Protein AF-A0A4U2PWZ9-F1 (afdb_monomer_lite)

Radius of gyration: 22.39 Å; chains: 1; bounding box: 57×50×38 Å

InterPro domains:
  IPR025161 Insertion element IS402-like domain [PF13340] (1-44)
  IPR052909 Transposase_6_like [PTHR46637] (2-78)

Structure (mmCIF, N/CA/C/O backbone):
data_AF-A0A4U2PWZ9-F1
#
_entry.id   AF-A0A4U2PWZ9-F1
#
loop_
_atom_site.group_PDB
_atom_site.id
_atom_site.type_symbol
_atom_site.label_atom_id
_atom_site.label_alt_id
_atom_site.label_comp_id
_atom_site.label_asym_id
_atom_site.label_entity_id
_atom_site.label_seq_id
_atom_site.pdbx_PDB_ins_code
_atom_site.Cartn_x
_atom_site.Cartn_y
_atom_site.Cartn_z
_atom_site.occupancy
_atom_site.B_iso_or_equiv
_atom_site.auth_seq_id
_atom_site.auth_comp_id
_atom_site.auth_asym_id
_atom_site.auth_atom_id
_atom_site.pdbx_PDB_model_num
ATOM 1 N N . MET A 1 1 ? 6.401 3.117 0.804 1.00 89.56 1 MET A N 1
ATOM 2 C CA . MET A 1 1 ? 5.433 2.916 -0.302 1.00 89.56 1 MET A CA 1
ATOM 3 C C . MET A 1 1 ? 4.882 1.495 -0.291 1.00 89.56 1 MET A C 1
ATOM 5 O O . MET A 1 1 ? 3.738 1.347 0.104 1.00 89.56 1 MET A O 1
ATOM 9 N N . LEU A 1 2 ? 5.669 0.458 -0.619 1.00 94.00 2 LEU A N 1
ATOM 10 C CA . LEU A 1 2 ? 5.181 -0.934 -0.638 1.00 94.00 2 LEU A CA 1
ATOM 11 C C . LEU A 1 2 ? 4.607 -1.394 0.712 1.00 94.00 2 LEU A C 1
ATOM 13 O O . LEU A 1 2 ? 3.481 -1.871 0.751 1.00 94.00 2 LEU A O 1
ATOM 17 N N . ASN A 1 3 ? 5.307 -1.132 1.822 1.00 94.69 3 ASN A N 1
ATOM 18 C CA . ASN A 1 3 ? 4.810 -1.455 3.169 1.00 94.69 3 ASN A CA 1
ATOM 19 C C . ASN A 1 3 ? 3.443 -0.822 3.483 1.00 94.69 3 ASN A C 1
ATOM 21 O O . ASN A 1 3 ? 2.646 -1.425 4.187 1.00 94.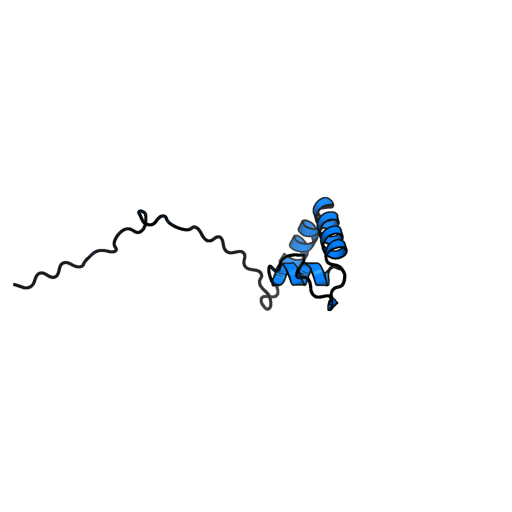69 3 ASN A O 1
ATOM 25 N N . ALA A 1 4 ? 3.152 0.366 2.937 1.00 96.75 4 ALA A N 1
ATOM 26 C CA . ALA A 1 4 ? 1.856 1.020 3.113 1.00 96.75 4 ALA A CA 1
ATOM 27 C C . ALA A 1 4 ? 0.739 0.242 2.403 1.00 96.75 4 ALA A C 1
ATOM 29 O O . ALA A 1 4 ? -0.325 0.016 2.969 1.00 96.75 4 ALA A O 1
ATOM 30 N N . VAL A 1 5 ? 1.008 -0.199 1.169 1.00 95.75 5 VAL A N 1
ATOM 31 C CA . VAL A 1 5 ? 0.081 -1.019 0.381 1.00 95.75 5 VAL A CA 1
ATOM 32 C C . VAL A 1 5 ? -0.135 -2.374 1.045 1.00 95.75 5 VAL A C 1
ATOM 34 O O . VAL A 1 5 ? -1.274 -2.801 1.174 1.00 95.75 5 VAL A O 1
ATOM 37 N N . LEU A 1 6 ? 0.933 -3.021 1.517 1.00 93.00 6 LEU A N 1
ATOM 38 C CA . LEU A 1 6 ? 0.841 -4.302 2.222 1.00 93.00 6 LEU A CA 1
ATOM 39 C C . LEU A 1 6 ? 0.074 -4.175 3.540 1.00 93.00 6 LEU A C 1
ATOM 41 O O . LEU A 1 6 ? -0.717 -5.051 3.873 1.00 93.00 6 LEU A O 1
ATOM 45 N N . TRP A 1 7 ? 0.258 -3.077 4.275 1.00 94.56 7 TRP A N 1
ATOM 46 C CA . TRP A 1 7 ? -0.513 -2.818 5.486 1.00 94.56 7 TRP A CA 1
ATOM 47 C C . TRP A 1 7 ? -2.006 -2.656 5.180 1.00 94.56 7 TRP A C 1
ATOM 49 O O . TRP A 1 7 ? -2.831 -3.253 5.870 1.00 94.56 7 TRP A O 1
ATOM 59 N N . ILE A 1 8 ? -2.360 -1.923 4.118 1.00 95.19 8 ILE A N 1
ATOM 60 C CA . ILE A 1 8 ? -3.751 -1.805 3.654 1.00 95.19 8 ILE A CA 1
ATOM 61 C C . ILE A 1 8 ? -4.295 -3.165 3.214 1.00 95.19 8 ILE A C 1
ATOM 63 O O . ILE A 1 8 ? -5.367 -3.549 3.662 1.00 95.19 8 ILE A O 1
ATOM 67 N N . ALA A 1 9 ? -3.552 -3.926 2.407 1.00 91.62 9 ALA A N 1
ATOM 68 C CA . ALA A 1 9 ? -3.967 -5.252 1.947 1.00 91.62 9 ALA A CA 1
ATOM 69 C C . ALA A 1 9 ? -4.199 -6.225 3.114 1.00 91.62 9 ALA A C 1
ATOM 71 O O . ALA A 1 9 ? -5.180 -6.959 3.128 1.00 91.62 9 ALA A O 1
ATOM 72 N N . ARG A 1 10 ? -3.336 -6.178 4.135 1.00 89.06 10 ARG A N 1
ATOM 73 C CA . ARG A 1 10 ? -3.446 -7.002 5.344 1.00 89.06 10 ARG A CA 1
ATOM 74 C C . ARG A 1 10 ? -4.627 -6.610 6.233 1.00 89.06 10 ARG A C 1
ATOM 76 O O . ARG A 1 10 ? -5.199 -7.471 6.890 1.00 89.06 10 ARG A O 1
ATOM 83 N N . THR A 1 11 ? -4.930 -5.318 6.342 1.00 91.75 11 THR A N 1
ATOM 84 C CA . THR A 1 11 ? -5.925 -4.806 7.305 1.00 91.75 11 THR A CA 1
ATOM 85 C C . THR A 1 11 ? -7.297 -4.556 6.693 1.00 91.75 11 THR A C 1
ATOM 87 O O . THR A 1 11 ? -8.272 -4.450 7.431 1.00 91.75 11 THR A O 1
ATOM 90 N N . GLY A 1 12 ? -7.382 -4.416 5.370 1.00 91.50 12 GLY A N 1
ATOM 91 C CA . GLY A 1 12 ? -8.585 -3.963 4.674 1.00 91.50 12 GLY A CA 1
ATOM 92 C C . GLY A 1 12 ? -8.961 -2.507 4.969 1.00 91.50 12 GLY A C 1
ATOM 93 O O . GLY A 1 12 ? -10.065 -2.086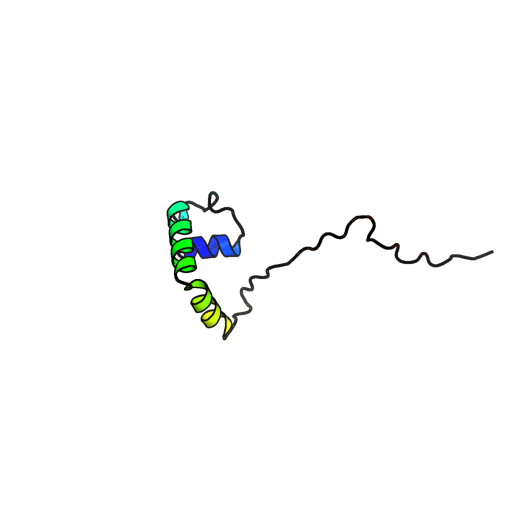 4.627 1.00 91.50 12 GLY A O 1
ATOM 94 N N . ALA A 1 13 ? -8.081 -1.734 5.619 1.00 94.12 13 ALA A N 1
ATOM 95 C CA . ALA A 1 13 ? -8.350 -0.343 5.961 1.00 94.12 13 ALA A CA 1
ATOM 96 C C . ALA A 1 13 ? -8.564 0.512 4.704 1.00 94.12 13 ALA A C 1
ATOM 98 O O . ALA A 1 13 ? -7.970 0.274 3.649 1.00 94.12 13 ALA A O 1
ATOM 99 N N . LEU A 1 14 ? -9.385 1.557 4.819 1.00 96.25 14 LEU A N 1
ATOM 100 C CA . LEU A 1 14 ? -9.533 2.522 3.737 1.00 96.25 14 LEU A CA 1
ATOM 101 C C . LEU A 1 14 ? -8.196 3.235 3.508 1.00 96.25 14 LEU A C 1
ATOM 103 O O . LEU A 1 14 ? -7.476 3.550 4.452 1.00 96.25 14 LEU A O 1
ATOM 107 N N . TRP A 1 15 ? -7.892 3.580 2.254 1.00 96.62 15 TRP A N 1
ATOM 108 C CA . TRP A 1 15 ? -6.658 4.303 1.920 1.00 96.62 15 TRP A CA 1
ATOM 109 C C . TRP A 1 15 ? -6.471 5.576 2.752 1.00 96.62 15 TRP A C 1
ATOM 111 O O . TRP A 1 15 ? -5.362 5.873 3.178 1.00 96.62 15 TRP A O 1
ATOM 121 N N . ARG A 1 16 ? -7.558 6.309 3.019 1.00 96.25 16 ARG A N 1
ATOM 122 C CA . ARG A 1 16 ? -7.531 7.557 3.800 1.00 96.25 16 ARG A CA 1
ATOM 123 C C . ARG A 1 16 ? -7.182 7.357 5.274 1.00 96.25 16 ARG A C 1
ATOM 125 O O . ARG A 1 16 ? -6.717 8.309 5.891 1.00 96.25 16 ARG A O 1
ATOM 132 N N . ASP A 1 17 ? -7.345 6.142 5.786 1.00 96.88 17 ASP A N 1
ATOM 133 C CA . ASP A 1 17 ? -7.059 5.783 7.176 1.00 96.88 17 ASP A CA 1
ATOM 134 C C . ASP A 1 17 ? -5.625 5.261 7.351 1.00 96.88 17 ASP A C 1
ATOM 136 O O . ASP A 1 17 ? -5.253 4.770 8.419 1.00 96.88 17 ASP A O 1
ATOM 140 N N . LEU A 1 18 ? -4.793 5.355 6.307 1.00 96.75 18 LEU A N 1
ATOM 141 C CA . LEU A 1 18 ? -3.390 4.979 6.390 1.00 96.75 18 LEU A CA 1
ATOM 142 C C . LEU A 1 18 ? -2.685 5.793 7.485 1.00 96.75 18 LEU A C 1
ATOM 144 O O . LEU A 1 18 ? -2.640 7.023 7.441 1.00 96.75 18 LEU A O 1
ATOM 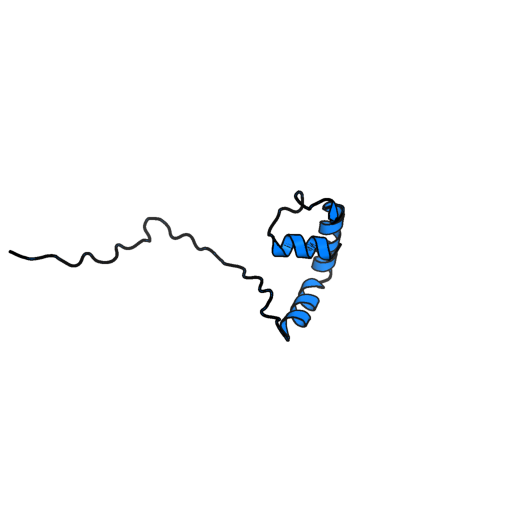148 N N . SER A 1 19 ? -2.072 5.086 8.436 1.00 93.62 19 SER A N 1
ATOM 149 C CA . SER A 1 19 ? -1.268 5.713 9.486 1.00 93.62 19 SER A CA 1
ATOM 150 C C . SER A 1 19 ? -0.127 6.544 8.893 1.00 93.62 19 SER A C 1
ATOM 152 O O . SER A 1 19 ? 0.597 6.084 8.006 1.00 93.62 19 SER A O 1
ATOM 154 N N . ALA A 1 20 ? 0.092 7.738 9.455 1.00 92.81 20 ALA A N 1
ATOM 155 C CA . ALA A 1 20 ? 1.150 8.664 9.046 1.00 92.81 20 ALA A CA 1
ATOM 156 C C . ALA A 1 20 ? 2.558 8.039 9.080 1.00 92.81 20 ALA A C 1
ATOM 158 O O . ALA A 1 20 ? 3.434 8.467 8.330 1.00 92.81 20 ALA A O 1
ATOM 159 N N . TYR A 1 21 ? 2.761 6.988 9.885 1.00 96.00 21 TYR A N 1
ATOM 160 C CA . TYR A 1 21 ? 3.996 6.197 9.911 1.00 96.00 21 TYR A CA 1
ATOM 161 C C . TYR A 1 21 ? 4.385 5.645 8.528 1.00 96.00 21 TYR A C 1
ATOM 163 O O . TYR A 1 21 ? 5.564 5.571 8.190 1.00 96.00 21 TYR A O 1
ATOM 171 N N . TYR A 1 22 ? 3.401 5.293 7.697 1.00 95.00 22 TYR A N 1
ATOM 172 C CA . TYR A 1 22 ? 3.622 4.739 6.359 1.00 95.00 22 TYR A CA 1
ATOM 173 C C . TYR A 1 22 ? 3.761 5.808 5.261 1.00 95.00 22 TYR A C 1
ATOM 175 O O . TYR A 1 22 ? 4.026 5.472 4.098 1.00 95.00 22 TYR A O 1
ATOM 183 N N . GLY A 1 23 ? 3.621 7.086 5.624 1.00 95.00 23 GLY A N 1
ATOM 184 C CA . GLY A 1 23 ? 3.655 8.233 4.723 1.00 95.00 23 GLY A CA 1
ATOM 185 C C . GLY A 1 23 ? 2.285 8.598 4.146 1.00 95.00 23 GLY A C 1
ATOM 186 O O . GLY A 1 23 ? 1.239 8.219 4.665 1.00 95.00 23 GLY A O 1
ATOM 187 N N . SER A 1 24 ? 2.290 9.374 3.058 1.00 96.75 24 SER A N 1
ATOM 188 C CA . SER A 1 24 ? 1.056 9.859 2.430 1.00 96.75 24 SER A CA 1
ATOM 189 C C . SER A 1 24 ? 0.254 8.732 1.774 1.00 96.75 24 SER A C 1
ATOM 191 O O . SER A 1 24 ? 0.772 8.003 0.917 1.00 96.75 24 SER A O 1
ATOM 193 N N . TRP A 1 25 ? -1.043 8.667 2.089 1.00 97.31 25 TRP A N 1
ATOM 194 C CA . TRP A 1 25 ? -1.975 7.735 1.457 1.00 97.31 25 TRP A CA 1
ATOM 195 C C . TRP A 1 25 ? -2.083 7.935 -0.057 1.00 97.31 25 TRP A C 1
ATOM 197 O O . TRP A 1 25 ? -2.195 6.958 -0.796 1.00 97.31 25 TRP A O 1
ATOM 207 N N . SER A 1 26 ? -2.011 9.178 -0.543 1.00 97.38 26 SER A N 1
ATOM 208 C CA . SER A 1 26 ? -2.165 9.479 -1.972 1.00 97.38 26 SER A CA 1
ATOM 209 C C . SER A 1 26 ? -0.990 8.944 -2.781 1.00 97.38 26 SER A C 1
ATOM 211 O O . SER A 1 26 ? -1.171 8.393 -3.868 1.00 97.38 26 SER A O 1
ATOM 213 N N . SER A 1 27 ? 0.213 9.029 -2.217 1.00 97.12 27 SER A N 1
ATOM 214 C CA . SER A 1 27 ? 1.419 8.455 -2.802 1.00 97.12 27 SER A CA 1
ATOM 215 C C . SER A 1 27 ? 1.364 6.925 -2.775 1.00 97.12 27 SER A C 1
ATOM 217 O O . SER A 1 27 ? 1.722 6.289 -3.764 1.00 97.12 27 SER A O 1
ATOM 219 N N . ALA A 1 28 ? 0.870 6.321 -1.685 1.00 97.12 28 ALA A N 1
ATOM 220 C CA . ALA A 1 28 ? 0.723 4.867 -1.579 1.00 97.12 28 ALA A CA 1
ATOM 221 C C . ALA A 1 28 ? -0.287 4.324 -2.600 1.00 97.12 28 ALA A C 1
ATOM 223 O O . ALA A 1 28 ? 0.015 3.362 -3.306 1.00 97.12 28 ALA A O 1
ATOM 224 N N . TYR A 1 29 ? -1.434 4.991 -2.742 1.00 97.06 29 TYR A N 1
ATOM 225 C CA . TYR A 1 29 ? -2.437 4.658 -3.750 1.00 97.06 29 TYR A CA 1
ATOM 226 C C . TYR A 1 29 ? -1.898 4.841 -5.173 1.00 97.06 29 TYR A C 1
ATOM 228 O O . TYR A 1 29 ? -2.057 3.963 -6.015 1.00 97.06 29 TYR A O 1
ATOM 236 N N . SER A 1 30 ? -1.198 5.946 -5.446 1.00 98.12 30 SER A N 1
ATOM 237 C CA . SER A 1 30 ? -0.601 6.198 -6.766 1.00 98.12 30 SER A CA 1
ATOM 238 C C . SER A 1 30 ? 0.440 5.140 -7.135 1.00 98.12 30 SER A C 1
ATOM 240 O O . SER A 1 30 ? 0.506 4.708 -8.285 1.00 98.12 30 SER A O 1
ATOM 242 N N . PHE A 1 31 ? 1.241 4.699 -6.163 1.00 97.44 31 PHE A N 1
ATOM 243 C CA . PHE A 1 31 ? 2.178 3.592 -6.326 1.00 97.44 31 PHE A CA 1
ATOM 244 C C . PHE A 1 31 ? 1.435 2.291 -6.643 1.00 97.44 31 PHE A C 1
ATOM 246 O O . PHE A 1 31 ? 1.712 1.686 -7.678 1.00 97.44 31 PHE A O 1
ATOM 253 N N . PHE A 1 32 ? 0.448 1.916 -5.821 1.00 96.88 32 PHE A N 1
ATOM 254 C CA . PHE A 1 32 ? -0.396 0.738 -6.045 1.00 96.88 32 PHE A CA 1
ATOM 255 C C . PHE A 1 32 ? -1.015 0.729 -7.445 1.00 96.88 32 PHE A C 1
ATOM 257 O O . PHE A 1 32 ? -0.883 -0.257 -8.171 1.00 96.88 32 PHE A O 1
ATOM 264 N N . TRP A 1 33 ? -1.622 1.845 -7.848 1.00 97.88 33 TRP A N 1
ATOM 265 C CA . TRP A 1 33 ? -2.276 1.992 -9.142 1.00 97.88 33 TRP A CA 1
ATOM 266 C C . TRP A 1 33 ? -1.301 1.856 -10.312 1.00 97.88 33 TRP A C 1
ATOM 268 O O . TRP A 1 33 ? -1.615 1.214 -11.312 1.00 97.88 33 TRP A O 1
ATOM 278 N N . ARG A 1 34 ? -0.092 2.418 -10.195 1.00 98.25 34 ARG A N 1
ATOM 279 C CA . ARG A 1 34 ? 0.952 2.280 -11.222 1.00 98.25 34 ARG A CA 1
ATOM 280 C C . ARG A 1 34 ? 1.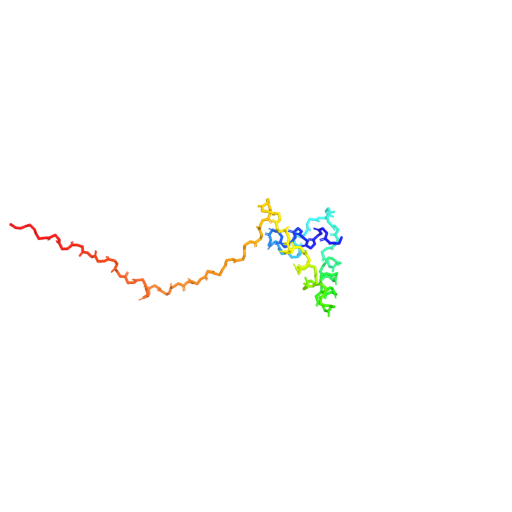401 0.831 -11.393 1.00 98.25 34 ARG A C 1
ATOM 282 O O . ARG A 1 34 ? 1.542 0.392 -12.529 1.00 98.25 34 ARG A O 1
ATOM 289 N N . LEU A 1 35 ? 1.595 0.094 -10.299 1.00 97.31 35 LEU A N 1
ATOM 290 C CA . LEU A 1 35 ? 1.942 -1.334 -10.354 1.00 97.31 35 LEU A CA 1
ATOM 291 C C . LEU A 1 35 ? 0.813 -2.161 -10.955 1.00 97.31 35 LEU A C 1
ATOM 293 O O . LEU A 1 35 ? 1.072 -3.009 -11.802 1.00 97.31 35 LEU A O 1
ATOM 297 N N . GLN A 1 36 ? -0.431 -1.865 -10.573 1.00 97.25 36 GLN A N 1
ATOM 298 C CA . GLN A 1 36 ? -1.609 -2.512 -11.140 1.00 97.25 36 GLN A CA 1
ATOM 299 C C . GLN A 1 36 ? -1.687 -2.286 -12.648 1.00 97.25 36 GLN A C 1
ATOM 301 O O . GLN A 1 36 ? -1.875 -3.230 -13.405 1.00 97.25 36 GLN A O 1
ATOM 306 N N . LYS A 1 37 ? -1.487 -1.047 -13.108 1.00 98.31 37 LYS A N 1
ATOM 307 C CA . LYS A 1 37 ? -1.474 -0.731 -14.541 1.00 98.31 37 LYS A CA 1
ATOM 308 C C . LYS A 1 37 ? -0.331 -1.394 -15.298 1.00 98.31 37 LYS A C 1
ATOM 310 O O . LYS A 1 37 ? -0.488 -1.669 -16.481 1.00 98.31 37 LYS A O 1
ATOM 315 N N . ALA A 1 38 ? 0.784 -1.644 -14.627 1.00 97.88 38 ALA A N 1
ATOM 316 C CA . ALA A 1 38 ? 1.924 -2.344 -15.194 1.00 97.88 38 ALA A CA 1
ATOM 317 C C . ALA A 1 38 ? 1.819 -3.880 -15.092 1.00 97.88 38 ALA A C 1
ATOM 319 O O . ALA A 1 38 ? 2.750 -4.556 -15.516 1.00 97.88 38 ALA A O 1
ATOM 320 N N . GLY A 1 39 ? 0.742 -4.439 -14.517 1.00 97.25 39 GLY A N 1
ATOM 321 C CA . GLY A 1 39 ? 0.595 -5.888 -14.304 1.00 97.25 39 GLY A CA 1
ATOM 322 C C . GLY A 1 39 ? 1.586 -6.476 -13.291 1.00 97.25 39 GLY A C 1
ATOM 323 O O . GLY A 1 39 ? 1.759 -7.685 -13.203 1.00 9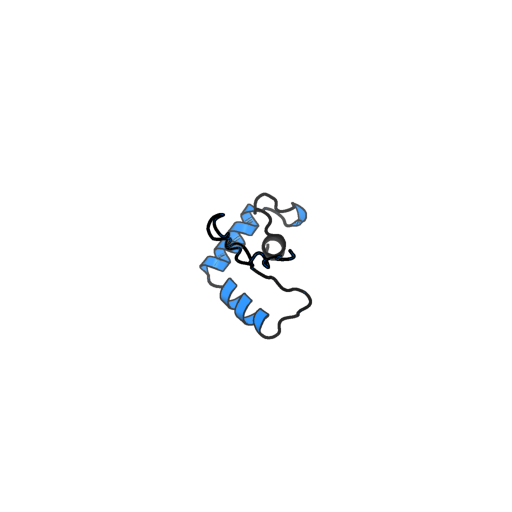7.25 39 GLY A O 1
ATOM 324 N N . ILE A 1 40 ? 2.271 -5.631 -12.514 1.00 96.81 40 ILE A N 1
ATOM 325 C CA . ILE A 1 40 ? 3.349 -6.080 -11.623 1.00 96.81 40 ILE A CA 1
ATOM 326 C C . ILE A 1 40 ? 2.793 -6.861 -10.427 1.00 96.81 40 ILE A C 1
ATOM 328 O O . ILE A 1 40 ? 3.475 -7.736 -9.904 1.00 96.81 40 ILE A O 1
ATOM 332 N N . TRP A 1 41 ? 1.558 -6.584 -9.999 1.00 94.56 41 TRP A N 1
ATOM 333 C CA . TRP A 1 41 ? 0.934 -7.351 -8.918 1.00 94.56 41 TRP A CA 1
ATOM 334 C C . TRP A 1 41 ? 0.780 -8.829 -9.267 1.00 94.56 41 TRP A C 1
ATOM 336 O O . TRP A 1 41 ? 1.032 -9.660 -8.400 1.00 94.56 41 TRP A O 1
ATOM 346 N N . ASP A 1 42 ? 0.457 -9.147 -10.521 1.00 93.56 42 ASP A N 1
ATOM 347 C CA . ASP A 1 42 ? 0.322 -10.530 -10.982 1.00 93.56 42 ASP A CA 1
ATOM 348 C C . ASP A 1 42 ? 1.675 -11.250 -10.931 1.00 93.56 42 ASP A C 1
ATOM 350 O O . ASP A 1 42 ? 1.771 -12.358 -10.415 1.00 93.56 42 ASP A O 1
ATOM 354 N N . ILE A 1 43 ? 2.743 -10.573 -11.367 1.00 95.00 43 ILE A N 1
ATOM 355 C CA . ILE A 1 43 ? 4.119 -11.090 -11.312 1.00 95.00 43 ILE A CA 1
ATOM 356 C C . ILE A 1 43 ? 4.552 -11.339 -9.862 1.00 95.00 43 ILE A C 1
ATOM 358 O O . ILE A 1 43 ? 5.113 -12.383 -9.541 1.00 95.00 43 ILE A O 1
ATOM 362 N N . ILE A 1 44 ? 4.298 -10.379 -8.967 1.00 91.44 44 ILE A N 1
ATOM 363 C CA . ILE A 1 44 ? 4.631 -10.529 -7.546 1.00 91.44 44 ILE A CA 1
ATOM 364 C C . ILE A 1 44 ? 3.869 -11.716 -6.959 1.00 91.44 44 ILE A C 1
ATOM 366 O O . ILE A 1 44 ? 4.479 -12.527 -6.266 1.00 91.44 44 ILE A O 1
ATOM 370 N N . LEU A 1 45 ? 2.564 -11.816 -7.233 1.00 88.69 45 LEU A N 1
ATOM 371 C CA . LEU A 1 45 ? 1.716 -12.880 -6.708 1.00 88.69 45 LEU A CA 1
ATOM 372 C C . LEU A 1 45 ? 2.188 -14.257 -7.180 1.00 88.69 45 LEU A C 1
ATOM 374 O O . LEU A 1 45 ? 2.267 -15.169 -6.361 1.00 88.69 45 LEU A O 1
ATOM 378 N N . ASP A 1 46 ? 2.547 -14.389 -8.456 1.00 90.81 46 ASP A N 1
ATOM 379 C CA . ASP A 1 46 ? 3.071 -15.632 -9.024 1.00 90.81 46 ASP A CA 1
ATOM 380 C C . ASP A 1 46 ? 4.337 -16.084 -8.284 1.00 90.81 46 ASP A C 1
ATOM 382 O O . ASP A 1 46 ? 4.408 -17.212 -7.806 1.00 90.81 46 ASP A O 1
ATOM 386 N N . HIS A 1 47 ? 5.286 -15.171 -8.055 1.00 89.75 47 HIS A N 1
ATOM 387 C CA . HIS A 1 47 ? 6.537 -15.493 -7.366 1.00 89.75 47 HIS A CA 1
ATOM 388 C C . HIS A 1 47 ? 6.377 -15.821 -5.878 1.00 89.75 47 HIS A C 1
ATOM 390 O O . HIS A 1 47 ? 7.062 -16.714 -5.380 1.00 89.75 47 HIS A O 1
ATOM 396 N N . VAL A 1 48 ? 5.506 -15.119 -5.146 1.00 84.31 48 VAL A N 1
ATOM 397 C CA . VAL A 1 48 ? 5.328 -15.370 -3.699 1.00 84.31 48 VAL A CA 1
ATOM 398 C C . VAL A 1 48 ? 4.431 -16.574 -3.409 1.00 84.31 48 VAL A C 1
ATOM 400 O O . VAL A 1 48 ? 4.424 -17.062 -2.283 1.00 84.31 48 VAL A O 1
ATOM 403 N N . SER A 1 49 ? 3.697 -17.071 -4.408 1.00 83.00 49 SER A N 1
ATOM 404 C CA . SER A 1 49 ? 2.809 -18.232 -4.260 1.00 83.00 49 SER A CA 1
ATOM 405 C C . SER A 1 49 ? 3.515 -19.578 -4.470 1.00 83.00 49 SER A C 1
ATOM 407 O O . SER A 1 49 ? 2.899 -20.615 -4.239 1.00 83.00 49 SER A O 1
ATOM 409 N N . ILE A 1 50 ? 4.787 -19.582 -4.896 1.00 81.31 50 ILE A N 1
ATOM 410 C CA . ILE A 1 50 ? 5.558 -20.806 -5.198 1.00 81.31 50 ILE A CA 1
ATOM 411 C C . ILE A 1 50 ? 5.854 -21.609 -3.923 1.00 81.31 50 ILE A C 1
ATOM 413 O O . ILE A 1 50 ? 5.675 -22.824 -3.900 1.00 81.31 50 ILE A O 1
ATOM 417 N N . GLU A 1 51 ? 6.268 -20.930 -2.852 1.00 78.88 51 GLU A N 1
ATOM 418 C CA . GLU A 1 51 ? 6.509 -21.521 -1.531 1.00 78.88 51 GLU A CA 1
ATOM 419 C C . GLU A 1 51 ? 5.782 -20.686 -0.471 1.00 78.88 51 GLU A C 1
ATOM 421 O O . GLU A 1 51 ? 6.382 -19.806 0.152 1.00 78.88 51 GLU A O 1
ATOM 426 N N . PRO A 1 52 ? 4.466 -20.897 -0.288 1.00 71.19 52 PRO A N 1
ATOM 427 C CA . PRO A 1 52 ? 3.701 -20.100 0.651 1.00 71.19 52 PRO A CA 1
ATOM 428 C C . PRO A 1 52 ? 4.171 -20.388 2.080 1.00 71.19 52 PRO A C 1
ATOM 430 O O . PRO A 1 52 ? 4.040 -21.504 2.589 1.00 71.19 52 PRO A O 1
ATOM 433 N N . ASP A 1 53 ? 4.686 -19.356 2.746 1.00 73.44 53 ASP A N 1
ATOM 434 C CA . ASP A 1 53 ? 4.865 -19.381 4.191 1.00 73.44 53 ASP A CA 1
ATOM 435 C C . ASP A 1 53 ? 3.484 -19.300 4.857 1.00 73.44 53 ASP A C 1
ATOM 437 O O . ASP A 1 53 ? 2.837 -18.251 4.902 1.00 73.44 53 ASP A O 1
ATOM 441 N N . TRP A 1 54 ? 3.025 -20.432 5.390 1.00 76.38 54 TRP A N 1
ATOM 442 C CA . TRP A 1 54 ? 1.743 -20.554 6.087 1.00 76.38 54 TRP A CA 1
ATOM 443 C C . TRP A 1 54 ? 1.655 -19.711 7.365 1.00 76.38 54 TRP A C 1
ATOM 445 O O . TRP A 1 54 ? 0.585 -19.640 7.972 1.00 76.38 54 TRP A O 1
ATOM 455 N N . SER A 1 55 ? 2.741 -19.052 7.784 1.00 79.81 55 SER A N 1
ATOM 456 C CA . SER A 1 55 ? 2.709 -18.108 8.897 1.00 79.81 55 SER A CA 1
ATOM 457 C C . SER A 1 55 ? 1.783 -16.917 8.630 1.00 79.81 55 SER A C 1
ATOM 459 O O . SER A 1 55 ? 1.222 -16.373 9.584 1.00 79.81 55 SER A O 1
ATOM 461 N N . GLN A 1 56 ? 1.595 -16.509 7.368 1.00 67.00 56 GLN A N 1
ATOM 462 C CA . GLN A 1 56 ? 0.754 -15.374 6.979 1.00 67.00 56 GLN A CA 1
ATOM 463 C C . GLN A 1 56 ? -0.082 -15.720 5.738 1.00 67.00 56 GLN A C 1
ATOM 465 O O . GLN A 1 56 ? 0.402 -15.676 4.612 1.00 67.00 56 GLN A O 1
ATOM 470 N N . VAL A 1 57 ? -1.372 -16.004 5.940 1.00 71.44 57 VAL A N 1
ATOM 471 C CA . VAL A 1 57 ? -2.318 -16.314 4.855 1.00 71.44 57 VAL A CA 1
ATOM 472 C C . VAL A 1 57 ? -3.347 -15.191 4.723 1.00 71.44 57 VAL A C 1
ATOM 474 O O . VAL A 1 57 ? -4.018 -14.839 5.693 1.00 71.44 57 VAL A O 1
ATOM 477 N N . MET A 1 58 ? -3.489 -14.636 3.517 1.00 70.44 58 MET A N 1
ATOM 478 C CA . MET A 1 58 ? -4.573 -13.710 3.171 1.00 70.44 58 MET A CA 1
ATOM 479 C C . MET A 1 58 ? -5.746 -14.515 2.600 1.00 70.44 58 MET A C 1
ATOM 481 O O . MET A 1 58 ? -5.647 -15.058 1.504 1.00 70.44 58 MET A O 1
ATOM 485 N N . ILE A 1 59 ? -6.839 -14.623 3.360 1.00 72.19 59 ILE A N 1
ATOM 486 C CA . ILE A 1 59 ? -8.057 -15.338 2.951 1.00 72.19 59 ILE A CA 1
ATOM 487 C C . ILE A 1 59 ? -9.096 -14.305 2.512 1.00 72.19 59 ILE A C 1
ATOM 489 O O . ILE A 1 59 ? -9.578 -13.539 3.345 1.00 72.19 59 ILE A O 1
ATOM 493 N N . ASP A 1 60 ? -9.469 -14.305 1.232 1.00 70.94 60 ASP A N 1
ATOM 494 C CA . ASP A 1 60 ? -10.655 -13.580 0.770 1.00 70.94 60 ASP A CA 1
ATOM 495 C C . ASP A 1 60 ? -11.881 -14.496 0.893 1.00 70.94 60 ASP A C 1
ATOM 497 O O . ASP A 1 60 ? -11.933 -15.575 0.300 1.00 70.94 60 ASP A O 1
ATOM 501 N N . THR A 1 61 ? -12.854 -14.113 1.720 1.00 60.94 61 THR A N 1
ATOM 502 C CA . THR A 1 61 ? -14.079 -14.897 1.926 1.00 60.94 61 THR A CA 1
ATOM 503 C C . THR A 1 61 ? -15.244 -14.240 1.203 1.00 60.94 61 THR A C 1
ATOM 505 O O . THR A 1 61 ? -15.621 -13.114 1.526 1.00 60.94 61 THR A O 1
ATOM 508 N N . THR A 1 62 ? -15.903 -14.959 0.298 1.00 72.44 62 THR A N 1
ATOM 509 C CA . THR A 1 62 ? -17.157 -14.492 -0.304 1.00 72.44 62 THR A CA 1
ATOM 510 C C . THR A 1 62 ? -18.340 -14.869 0.588 1.00 72.44 62 THR A C 1
ATOM 512 O O . THR A 1 62 ? -18.703 -16.042 0.684 1.00 72.44 62 THR A O 1
ATOM 515 N N . VAL A 1 63 ? -18.978 -13.888 1.234 1.00 72.44 63 VAL A N 1
ATOM 516 C CA . VAL A 1 63 ? -20.208 -14.121 2.009 1.00 72.44 63 VAL A CA 1
ATOM 517 C C . VAL A 1 63 ? -21.427 -13.961 1.101 1.00 72.44 63 VAL A C 1
ATOM 519 O O . VAL A 1 63 ? -21.831 -12.847 0.770 1.00 72.44 63 VAL A O 1
ATOM 522 N N . VAL A 1 64 ? -22.058 -15.077 0.730 1.00 75.88 64 VAL A N 1
ATOM 523 C CA . VAL A 1 64 ? -23.371 -15.060 0.070 1.00 75.88 64 VAL A CA 1
ATOM 524 C C . VAL A 1 64 ? -24.455 -15.007 1.145 1.00 75.88 64 VAL A C 1
ATOM 526 O O . VAL A 1 64 ? -24.677 -15.973 1.874 1.00 75.88 64 VAL A O 1
ATOM 529 N N . ARG A 1 65 ? -25.148 -13.868 1.257 1.00 69.00 65 ARG A N 1
ATOM 530 C CA . ARG A 1 65 ? -26.318 -13.745 2.138 1.00 69.00 65 ARG A CA 1
ATOM 531 C C . ARG A 1 65 ? -27.514 -14.447 1.497 1.00 69.00 65 ARG A C 1
ATOM 533 O O . ARG A 1 65 ? -27.977 -14.037 0.438 1.00 69.00 65 ARG A O 1
ATOM 540 N N . VAL A 1 66 ? -28.023 -15.489 2.150 1.00 78.81 66 VAL A N 1
ATOM 541 C CA . VAL A 1 66 ? -29.264 -16.159 1.741 1.00 78.81 66 VAL A CA 1
ATOM 542 C C . VAL A 1 66 ? -30.457 -15.291 2.153 1.00 78.81 66 VAL A C 1
ATOM 544 O O . VAL A 1 66 ? -30.505 -14.784 3.273 1.00 78.81 66 VAL A O 1
ATOM 547 N N . HIS A 1 67 ? -31.421 -15.102 1.246 1.00 77.81 67 HIS A N 1
ATOM 548 C CA . HIS A 1 67 ? -32.677 -14.409 1.549 1.00 77.81 67 HIS A CA 1
ATOM 549 C C . HIS A 1 67 ? -33.415 -15.146 2.676 1.00 77.81 67 HIS A C 1
ATOM 551 O O . HIS A 1 67 ? -33.442 -16.372 2.685 1.00 77.81 67 HIS A O 1
ATOM 557 N N . GLN A 1 68 ? -34.106 -14.435 3.568 1.00 76.12 68 GLN A N 1
ATOM 558 C CA . GLN A 1 68 ? -34.876 -15.017 4.688 1.00 76.12 68 GLN A CA 1
ATOM 559 C C . GLN A 1 68 ? -35.944 -16.066 4.290 1.00 76.12 68 GLN A C 1
ATOM 561 O O . GLN A 1 68 ? -36.492 -16.753 5.140 1.00 76.12 68 GLN A O 1
ATOM 566 N N . HIS A 1 69 ? -36.250 -16.195 2.995 1.00 69.31 69 HIS A N 1
ATOM 567 C CA . HIS A 1 69 ? -37.164 -17.210 2.452 1.00 69.31 69 HIS A CA 1
ATOM 568 C C . HIS A 1 69 ? -36.436 -18.444 1.888 1.00 69.31 69 HIS A C 1
ATOM 570 O O . HIS A 1 69 ? -37.082 -19.417 1.520 1.00 69.31 69 HIS A O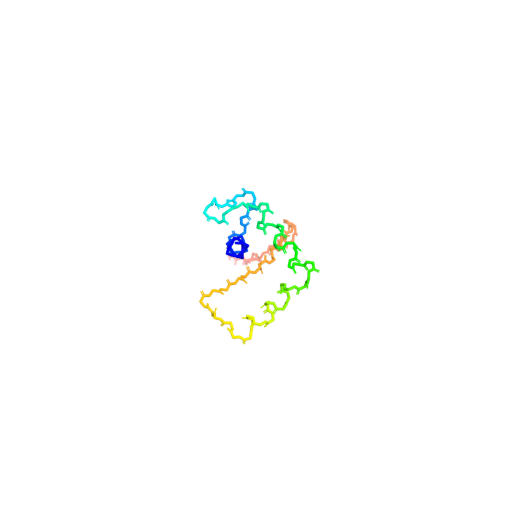 1
ATOM 576 N N . GLY A 1 70 ? -35.101 -18.421 1.828 1.00 61.25 70 GLY A N 1
ATOM 577 C CA . GLY A 1 70 ? -34.243 -19.547 1.453 1.00 61.25 70 GLY A CA 1
ATOM 578 C C . GLY A 1 70 ? -33.741 -20.362 2.650 1.00 61.25 70 GLY A C 1
ATOM 579 O O . GLY A 1 70 ? -33.177 -21.437 2.464 1.00 61.25 70 GLY A O 1
ATOM 580 N N . SER A 1 71 ? -33.962 -19.895 3.883 1.00 65.75 71 SER A N 1
ATOM 581 C CA . SER A 1 71 ? -33.742 -20.686 5.096 1.00 65.75 71 SER A CA 1
ATOM 582 C C . SER A 1 71 ? -34.878 -21.697 5.260 1.00 65.75 71 SER A C 1
ATOM 584 O O . SER A 1 71 ? -35.847 -21.457 5.979 1.00 65.75 71 SER A O 1
ATOM 586 N N . GLY A 1 72 ? -34.787 -22.819 4.546 1.00 60.34 72 GLY A N 1
ATOM 587 C CA . GLY A 1 72 ? -35.677 -23.956 4.756 1.00 60.34 72 GLY A CA 1
ATOM 588 C C . GLY A 1 72 ? -35.623 -24.419 6.214 1.00 60.34 72 GLY A C 1
ATOM 589 O O . GLY A 1 72 ? -34.549 -24.555 6.802 1.00 60.34 72 GLY A O 1
ATOM 590 N N . VAL A 1 73 ? -36.795 -24.647 6.805 1.00 58.44 73 VAL A N 1
ATOM 591 C CA . VAL A 1 73 ? -36.951 -25.155 8.171 1.00 58.44 73 VAL A CA 1
ATOM 592 C C . VAL A 1 73 ? -36.309 -26.544 8.249 1.00 58.44 73 VAL A C 1
ATOM 594 O O . VAL A 1 73 ? -36.778 -27.484 7.608 1.00 58.44 73 VAL A O 1
ATOM 597 N N . LYS A 1 74 ? -35.229 -26.697 9.027 1.00 55.31 74 LYS A N 1
ATOM 598 C CA . LYS A 1 74 ? -34.695 -28.022 9.376 1.00 55.31 74 LYS A CA 1
ATOM 599 C C . LYS A 1 74 ? -35.771 -28.766 10.176 1.00 55.31 74 LYS A C 1
ATOM 601 O O . LYS A 1 74 ? -36.288 -28.232 11.152 1.00 55.31 74 LYS A O 1
ATOM 606 N N . GLY A 1 75 ? -36.130 -29.958 9.696 1.00 49.84 75 GLY A N 1
ATOM 607 C CA . GLY A 1 75 ? -37.326 -30.709 10.072 1.00 49.84 75 GLY A CA 1
ATOM 608 C C . GLY A 1 75 ? -37.620 -30.773 11.571 1.00 49.84 75 GLY A C 1
ATOM 609 O O . GLY A 1 75 ? -36.777 -31.159 12.377 1.00 49.84 75 GLY A O 1
ATOM 610 N N . GLN A 1 76 ? -38.866 -30.453 11.918 1.00 45.03 76 GLN A N 1
ATOM 611 C CA . GLN A 1 76 ? -39.454 -30.833 13.195 1.00 45.03 76 GLN A CA 1
ATOM 612 C C . GLN A 1 76 ? -39.540 -32.363 13.231 1.00 45.03 76 GLN A C 1
ATOM 614 O O . GLN A 1 76 ? -40.291 -32.970 12.464 1.00 45.03 76 GLN A O 1
ATOM 619 N N . ALA A 1 77 ? -38.764 -33.000 14.108 1.00 45.38 77 ALA A N 1
ATOM 620 C CA . ALA A 1 77 ? -39.029 -34.378 14.489 1.00 45.38 77 ALA A CA 1
ATOM 621 C C . ALA A 1 77 ? -40.430 -34.415 15.118 1.00 45.38 77 ALA A C 1
ATOM 623 O O . ALA A 1 77 ? -40.686 -33.741 16.115 1.00 45.38 77 ALA A O 1
ATOM 624 N N . LYS A 1 78 ? -41.355 -35.153 14.495 1.00 43.44 78 LYS A N 1
ATOM 625 C CA . LYS A 1 78 ? -42.709 -35.354 15.014 1.00 43.44 78 LYS A CA 1
ATOM 626 C C . LYS A 1 78 ? -42.617 -36.000 16.396 1.00 43.44 78 LYS A C 1
ATOM 628 O O . LYS A 1 78 ? -42.312 -37.185 16.501 1.00 43.44 78 LYS A O 1
ATOM 633 N N . GLN A 1 79 ? -42.910 -35.239 17.444 1.00 47.97 79 GLN A N 1
ATOM 634 C CA . GLN A 1 79 ? -43.263 -35.806 18.738 1.00 47.97 79 GLN A CA 1
ATOM 635 C C . GLN A 1 79 ? -44.712 -36.286 18.637 1.00 47.97 79 GLN A C 1
ATOM 637 O O . GLN A 1 79 ? -45.648 -35.491 18.632 1.00 47.97 79 GLN A O 1
ATOM 642 N N . ALA A 1 80 ? -44.885 -37.595 18.496 1.00 39.19 80 ALA A N 1
ATOM 643 C CA . ALA A 1 80 ? -46.142 -38.268 18.772 1.00 39.19 80 ALA A CA 1
ATOM 644 C C . ALA A 1 80 ? -45.896 -39.183 19.971 1.00 39.19 80 ALA A C 1
ATOM 646 O O . ALA A 1 80 ? -45.299 -40.246 19.831 1.00 39.19 80 ALA A O 1
ATOM 647 N N . ILE A 1 81 ? -46.326 -38.741 21.150 1.00 39.78 81 ILE A N 1
ATOM 648 C CA . ILE A 1 81 ? -46.617 -39.631 22.270 1.00 39.78 81 ILE A CA 1
ATOM 649 C C . ILE A 1 81 ? -48.043 -39.290 22.694 1.00 39.78 81 ILE A C 1
ATOM 651 O O . ILE A 1 81 ? -48.306 -38.191 23.181 1.00 39.78 81 ILE A O 1
ATOM 655 N N . LYS A 1 82 ? -48.952 -40.223 22.427 1.00 36.78 82 LYS A N 1
ATOM 656 C CA . LYS A 1 82 ? -50.218 -40.384 23.133 1.00 36.78 82 LYS A CA 1
ATOM 657 C C . LYS A 1 82 ? -50.185 -41.766 23.765 1.00 36.78 82 LYS A C 1
ATOM 659 O O . LYS A 1 82 ? -49.644 -42.672 23.090 1.00 36.78 82 LYS A O 1
#

Organism: NCBI:txid159743

Sequence (82 aa):
MLNAVLWIARTGALWRDLSAYYGSWSSAYSFFWRLQKAGIWDIILDHVSIEPDWSQVMIDTTVVRVHQHGSGVKGQAKQAIK

pLDDT: mean 82.3, std 17.38, range [36.78, 98.31]

Secondary structure (DSSP, 8-state):
-HHHHHHHHHH---GGG--GGG--HHHHHHHHHHHHHTTHHHHHHHHHTSS--TTS--------PPPTTT------------

Foldseek 3Di:
DVVQVVVCLQPVDDLCPRDCVVPHSVVVVVVVVVCVVVVVVVVVCVVCVPDPPPVDDDDDDDDDDDDPVPPPDDDDPDDDDD